Protein AF-A0A9D8J1Y8-F1 (afdb_monomer)

Structure (mmCIF, N/CA/C/O backbone):
data_AF-A0A9D8J1Y8-F1
#
_entry.id   AF-A0A9D8J1Y8-F1
#
loop_
_atom_site.group_PDB
_atom_site.id
_atom_site.type_symbol
_atom_site.label_atom_id
_atom_site.label_alt_id
_atom_site.label_comp_id
_atom_site.label_asym_id
_atom_site.label_entity_id
_atom_site.label_seq_id
_atom_site.pdbx_PDB_ins_code
_atom_site.Cartn_x
_atom_site.Cartn_y
_atom_site.Cartn_z
_atom_site.occupancy
_atom_site.B_iso_or_equiv
_atom_site.auth_seq_id
_atom_site.auth_comp_id
_atom_site.auth_asym_id
_atom_site.auth_atom_id
_atom_site.pdbx_PDB_model_num
ATOM 1 N N . SER A 1 1 ? -25.331 -0.825 5.624 1.00 73.06 1 SER A N 1
ATOM 2 C CA . SER A 1 1 ? -24.932 -0.369 4.277 1.00 73.06 1 SER A CA 1
ATOM 3 C C . SER A 1 1 ? -23.452 -0.044 4.302 1.00 73.06 1 SER A C 1
ATOM 5 O O . SER A 1 1 ? -23.047 0.654 5.220 1.00 73.06 1 SER A O 1
ATOM 7 N N . GLY A 1 2 ? -22.645 -0.593 3.392 1.00 91.50 2 GLY A N 1
ATOM 8 C CA . GLY A 1 2 ? -21.198 -0.334 3.327 1.00 91.50 2 GLY A CA 1
ATOM 9 C C . GLY A 1 2 ? -20.831 0.536 2.124 1.00 91.50 2 GLY A C 1
ATOM 10 O O . GLY A 1 2 ? -21.563 0.546 1.137 1.00 91.50 2 GLY A O 1
ATOM 11 N N . VAL A 1 3 ? -19.707 1.250 2.208 1.00 94.44 3 VAL A N 1
ATOM 12 C CA . VAL A 1 3 ? -19.132 2.054 1.116 1.00 94.44 3 VAL A CA 1
ATOM 13 C C . VAL A 1 3 ? -17.720 1.546 0.841 1.00 94.44 3 VAL A C 1
ATOM 15 O O . VAL A 1 3 ? -16.978 1.254 1.776 1.00 94.44 3 VAL A O 1
ATOM 18 N N . ALA A 1 4 ? -17.351 1.448 -0.435 1.00 94.31 4 ALA A N 1
ATOM 19 C CA . ALA A 1 4 ? -15.981 1.181 -0.855 1.0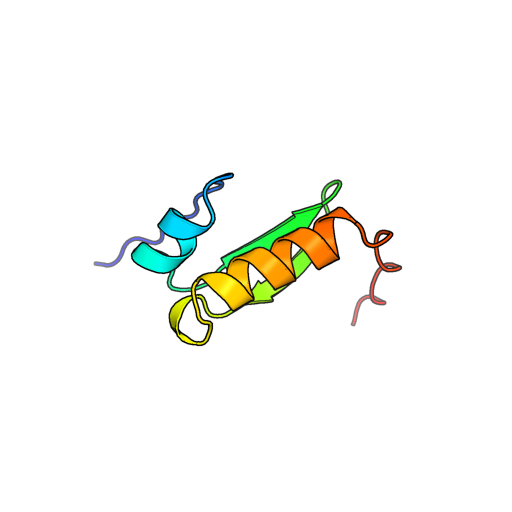0 94.31 4 ALA A CA 1
ATOM 20 C C . ALA A 1 4 ? -15.323 2.485 -1.321 1.00 94.31 4 ALA A C 1
ATOM 22 O O . ALA A 1 4 ? -15.939 3.268 -2.043 1.00 94.31 4 ALA A O 1
ATOM 23 N N . VAL A 1 5 ? -14.070 2.702 -0.920 1.00 92.81 5 VAL A N 1
ATOM 24 C CA . VAL A 1 5 ? -13.282 3.879 -1.300 1.00 92.81 5 VAL A CA 1
ATOM 25 C C . VAL A 1 5 ? -12.084 3.424 -2.121 1.00 92.8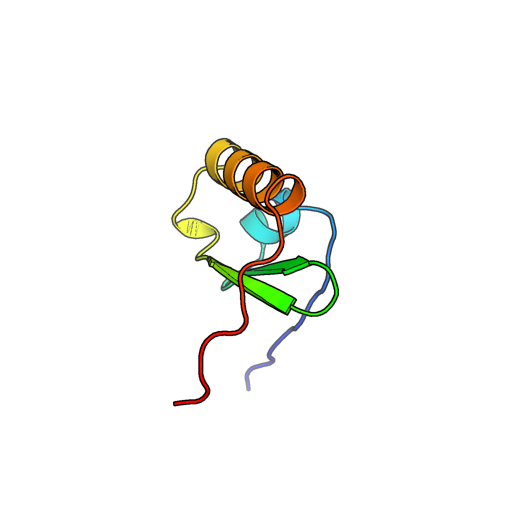1 5 VAL A C 1
ATOM 27 O O . VAL A 1 5 ? -11.324 2.558 -1.691 1.00 92.81 5 VAL A O 1
ATOM 30 N N . LEU A 1 6 ? -11.911 4.031 -3.295 1.00 94.12 6 LEU A N 1
ATOM 31 C CA . LEU A 1 6 ? -10.704 3.916 -4.104 1.00 94.12 6 LEU A CA 1
ATOM 32 C C . LEU A 1 6 ? -9.986 5.265 -4.084 1.00 94.12 6 LEU A C 1
ATOM 34 O O . LEU A 1 6 ? -10.553 6.278 -4.488 1.00 94.12 6 LEU A O 1
ATOM 38 N N . MET A 1 7 ? -8.742 5.268 -3.617 1.00 92.38 7 MET A N 1
ATOM 39 C CA . MET A 1 7 ? -7.898 6.455 -3.534 1.00 92.38 7 MET A CA 1
ATOM 40 C C . MET A 1 7 ? -6.602 6.210 -4.300 1.00 92.38 7 MET A C 1
ATOM 42 O O . MET A 1 7 ? -6.003 5.142 -4.193 1.00 92.38 7 MET A O 1
ATOM 46 N N . ALA A 1 8 ? -6.149 7.227 -5.028 1.00 92.38 8 ALA A N 1
ATOM 47 C CA . ALA A 1 8 ? -4.780 7.315 -5.509 1.00 92.38 8 ALA A CA 1
ATOM 48 C C . ALA A 1 8 ? -4.049 8.371 -4.676 1.00 92.38 8 ALA A C 1
ATOM 50 O O . ALA A 1 8 ? -4.532 9.493 -4.529 1.00 92.38 8 ALA A O 1
ATOM 51 N N . THR A 1 9 ? -2.899 8.011 -4.116 1.00 89.75 9 THR A N 1
ATOM 52 C CA . THR A 1 9 ? -2.061 8.917 -3.328 1.00 89.75 9 THR A CA 1
ATOM 53 C C . THR A 1 9 ? -0.591 8.657 -3.630 1.00 89.75 9 THR A C 1
ATOM 55 O O . THR A 1 9 ? -0.215 7.551 -4.014 1.00 89.75 9 THR A O 1
ATOM 58 N N . HIS A 1 10 ? 0.229 9.690 -3.461 1.00 88.12 10 HIS A N 1
ATOM 59 C CA . HIS A 1 10 ? 1.689 9.591 -3.481 1.00 88.12 10 HIS A CA 1
ATOM 60 C C . HIS A 1 10 ? 2.274 9.413 -2.068 1.00 88.12 10 HIS A C 1
ATOM 62 O O . HIS A 1 10 ? 3.473 9.204 -1.918 1.00 88.12 10 HIS A O 1
ATOM 68 N N . ASP A 1 11 ? 1.433 9.501 -1.036 1.00 88.69 11 ASP A N 1
ATOM 69 C CA . ASP A 1 11 ? 1.821 9.388 0.365 1.00 88.69 11 ASP A CA 1
ATOM 70 C C . ASP A 1 11 ? 1.654 7.939 0.851 1.00 88.69 11 ASP A C 1
ATOM 72 O O . ASP A 1 11 ? 0.542 7.474 1.123 1.00 88.69 11 ASP A O 1
ATOM 76 N N . LEU A 1 12 ? 2.776 7.225 0.958 1.00 85.81 12 LEU A N 1
ATOM 77 C CA . LEU A 1 12 ? 2.832 5.837 1.428 1.00 85.81 12 LEU A CA 1
ATOM 78 C C . LEU A 1 12 ? 2.414 5.686 2.898 1.00 85.81 12 LEU A C 1
ATOM 80 O O . LEU A 1 12 ? 1.856 4.652 3.269 1.00 85.81 12 LEU A O 1
ATOM 84 N N . PHE A 1 13 ? 2.617 6.704 3.735 1.00 86.25 13 PHE A N 1
ATOM 85 C CA . PHE A 1 13 ? 2.224 6.647 5.144 1.00 86.25 13 PHE A CA 1
ATOM 86 C C . PHE A 1 13 ? 0.704 6.684 5.291 1.00 86.25 13 PHE A C 1
ATOM 88 O O . PHE A 1 13 ? 0.144 5.931 6.087 1.00 86.25 13 PHE A O 1
ATOM 95 N N . ARG A 1 14 ? 0.003 7.447 4.446 1.00 87.50 14 ARG A N 1
ATOM 96 C CA . ARG A 1 14 ? -1.473 7.426 4.423 1.00 87.50 14 ARG A CA 1
ATOM 97 C C . ARG A 1 14 ? -2.049 6.093 3.980 1.00 87.50 14 ARG A C 1
ATOM 99 O O . ARG A 1 14 ? -3.080 5.664 4.500 1.00 87.50 14 ARG A O 1
ATOM 106 N N . VAL A 1 15 ? -1.375 5.419 3.051 1.00 89.88 15 VAL A N 1
ATOM 107 C CA . VAL A 1 15 ? -1.738 4.056 2.642 1.00 89.88 15 VAL A CA 1
ATOM 108 C C . VAL A 1 15 ? -1.609 3.092 3.822 1.00 89.88 15 VAL A C 1
ATOM 110 O O . VAL A 1 15 ? -2.472 2.240 4.010 1.00 89.88 15 VAL A O 1
ATOM 113 N N . LYS A 1 16 ? -0.566 3.250 4.641 1.00 87.44 16 LYS A N 1
ATOM 114 C CA . LYS A 1 16 ? -0.343 2.448 5.849 1.00 87.44 16 LYS A CA 1
ATOM 115 C C . LYS A 1 16 ? -1.393 2.694 6.934 1.00 87.44 16 LYS A C 1
ATOM 117 O O . LYS A 1 16 ? -1.830 1.751 7.584 1.00 87.44 16 LYS A O 1
ATOM 122 N N . GLU A 1 17 ? -1.798 3.945 7.114 1.00 89.75 17 GLU A N 1
ATOM 123 C CA . GLU A 1 17 ? -2.736 4.352 8.162 1.00 89.75 17 GLU A CA 1
ATOM 124 C C . GLU A 1 17 ? -4.191 3.969 7.847 1.00 89.75 17 GLU A C 1
ATOM 126 O O . GLU A 1 17 ? -4.945 3.613 8.748 1.00 89.75 17 GLU A O 1
ATOM 131 N N .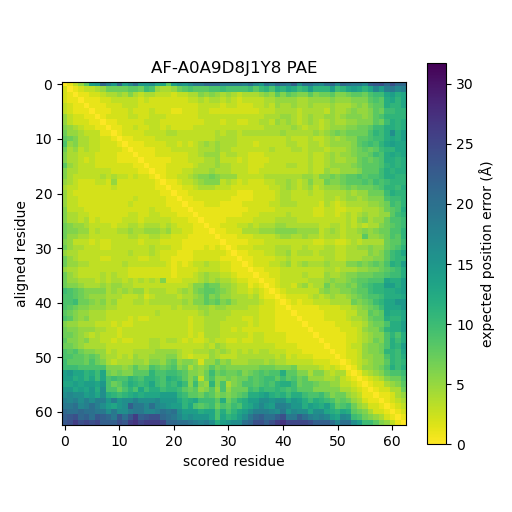 THR A 1 18 ? -4.595 4.019 6.572 1.00 89.00 18 THR A N 1
ATOM 132 C CA . THR A 1 18 ? -6.019 3.916 6.183 1.00 89.00 18 THR A CA 1
ATOM 133 C C . THR A 1 18 ? -6.333 2.795 5.193 1.00 89.00 18 THR A C 1
ATOM 135 O O . THR A 1 18 ? -7.498 2.449 4.990 1.00 89.00 18 THR A O 1
ATOM 138 N N . GLY A 1 19 ? -5.315 2.216 4.555 1.00 89.06 19 GLY A N 1
ATOM 139 C CA . GLY A 1 19 ? -5.487 1.217 3.512 1.00 89.06 19 GLY A CA 1
ATOM 140 C C . GLY A 1 19 ? -5.761 -0.178 4.068 1.00 89.06 19 GLY A C 1
ATOM 141 O O . GLY A 1 19 ? -5.000 -0.704 4.877 1.00 89.06 19 GLY A O 1
ATOM 142 N N . THR A 1 20 ? -6.812 -0.815 3.554 1.00 92.19 20 THR A N 1
ATOM 143 C CA . THR A 1 20 ? -7.073 -2.257 3.728 1.00 92.19 20 THR A CA 1
ATOM 144 C C . THR A 1 20 ? -6.400 -3.101 2.646 1.00 92.19 20 THR A C 1
ATOM 146 O O . THR A 1 20 ? -6.156 -4.289 2.830 1.00 92.19 20 THR A O 1
ATOM 149 N N . ARG A 1 21 ? -6.097 -2.489 1.497 1.00 92.50 21 ARG A N 1
ATOM 150 C CA . ARG A 1 21 ? -5.325 -3.063 0.395 1.00 92.50 21 ARG A CA 1
ATOM 151 C C . ARG A 1 21 ? -4.662 -1.935 -0.377 1.00 92.50 21 ARG A C 1
ATOM 153 O O . ARG A 1 21 ? -5.290 -0.906 -0.616 1.00 92.50 21 ARG A O 1
ATOM 160 N N . ALA A 1 22 ? -3.423 -2.139 -0.804 1.00 92.38 22 ALA A N 1
ATOM 161 C CA . ALA A 1 22 ? -2.698 -1.162 -1.603 1.00 92.38 22 ALA A CA 1
ATOM 162 C C . ALA A 1 22 ? -2.106 -1.781 -2.863 1.00 92.38 22 ALA A C 1
ATOM 164 O O . ALA A 1 22 ? -1.828 -2.978 -2.916 1.00 92.38 22 ALA A O 1
ATOM 165 N N . GLY A 1 23 ? -1.920 -0.948 -3.882 1.00 91.88 23 GLY A N 1
ATOM 166 C CA . GLY A 1 23 ? -1.295 -1.321 -5.140 1.00 91.88 23 GLY A CA 1
ATOM 167 C C . GLY A 1 23 ? -0.219 -0.320 -5.527 1.00 91.88 23 GLY A C 1
ATOM 168 O O . GLY A 1 23 ? -0.432 0.883 -5.403 1.00 91.88 23 GLY A O 1
ATOM 169 N N . ILE A 1 24 ? 0.920 -0.808 -6.017 1.00 90.19 24 ILE A N 1
ATOM 170 C CA . ILE A 1 24 ? 1.960 0.048 -6.598 1.00 90.19 24 ILE A CA 1
ATOM 171 C C . ILE A 1 24 ? 1.791 0.051 -8.105 1.00 90.19 24 ILE A C 1
ATOM 173 O O . ILE A 1 24 ? 1.799 -1.004 -8.743 1.00 90.19 24 ILE A O 1
ATOM 177 N N . MET A 1 25 ? 1.648 1.246 -8.669 1.00 89.88 25 MET A N 1
ATOM 178 C CA . MET A 1 25 ? 1.448 1.441 -10.098 1.00 89.88 25 MET A CA 1
ATOM 179 C C . MET A 1 25 ? 2.615 2.202 -10.724 1.00 89.88 25 MET A C 1
ATOM 181 O O . MET A 1 25 ? 3.145 3.136 -10.131 1.00 89.88 25 MET A O 1
ATOM 185 N N . LYS A 1 26 ? 2.986 1.832 -11.952 1.00 88.12 26 LYS A N 1
ATOM 186 C CA . LYS A 1 26 ? 4.015 2.512 -12.751 1.00 88.12 26 LYS A CA 1
ATOM 187 C C . LYS A 1 26 ? 3.673 2.422 -14.235 1.00 88.12 26 LYS A C 1
ATOM 189 O O . LYS A 1 26 ? 3.325 1.347 -14.712 1.00 88.12 26 LYS A O 1
ATOM 194 N N . GLN A 1 27 ? 3.741 3.551 -14.948 1.00 88.81 27 GLN A N 1
ATOM 195 C CA . GLN A 1 27 ? 3.390 3.688 -16.378 1.00 88.81 27 GLN A CA 1
ATOM 196 C C . GLN A 1 27 ? 2.105 2.925 -16.769 1.00 88.81 27 GLN A C 1
ATOM 198 O O . GLN A 1 27 ? 2.086 2.131 -17.706 1.00 88.81 27 GLN A O 1
ATOM 203 N N . GLY A 1 28 ? 1.027 3.122 -16.003 1.00 89.19 28 GLY A N 1
ATOM 204 C CA . GLY A 1 28 ? -0.276 2.509 -16.284 1.00 89.19 28 GLY A CA 1
ATOM 205 C C . GLY A 1 28 ? -0.401 1.0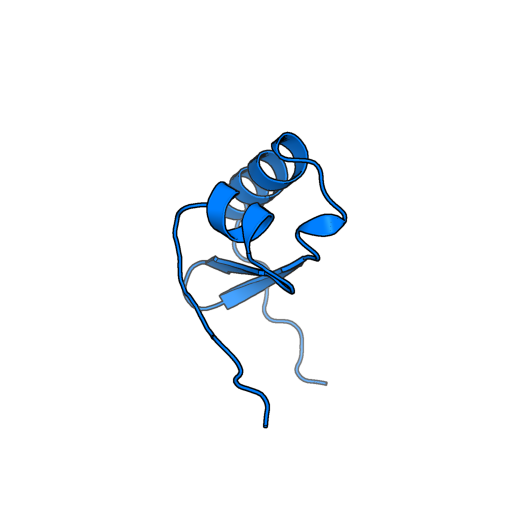23 -15.930 1.00 89.19 28 GLY A C 1
ATOM 206 O O . GLY A 1 28 ? -1.413 0.412 -16.263 1.00 89.19 28 GLY A O 1
ATOM 207 N N . ARG A 1 29 ? 0.583 0.422 -15.249 1.00 88.81 29 ARG A N 1
ATOM 208 C CA . ARG A 1 29 ? 0.541 -0.985 -14.825 1.00 88.81 29 ARG A CA 1
ATOM 209 C C . ARG A 1 29 ? 0.554 -1.123 -13.314 1.00 88.81 29 ARG A C 1
ATOM 211 O O . ARG A 1 29 ? 1.366 -0.490 -12.646 1.00 88.81 29 ARG A O 1
ATOM 218 N N . LEU A 1 30 ? -0.310 -1.994 -12.795 1.00 89.56 30 LEU A N 1
ATOM 219 C CA . LEU A 1 30 ? -0.278 -2.448 -11.408 1.00 89.56 30 LEU A CA 1
ATOM 220 C C . LEU A 1 30 ? 0.830 -3.493 -11.260 1.00 89.56 30 LEU A C 1
ATOM 222 O O . LEU A 1 30 ? 0.714 -4.605 -11.776 1.00 89.56 30 LEU A O 1
ATOM 226 N N . LEU A 1 31 ? 1.917 -3.111 -10.599 1.00 88.62 31 LEU A N 1
ATOM 227 C CA . LEU A 1 31 ? 3.103 -3.948 -10.456 1.00 88.62 31 LEU A CA 1
ATOM 228 C C . LEU A 1 31 ? 2.933 -4.979 -9.343 1.00 88.62 31 LEU A C 1
ATOM 230 O O . LEU A 1 31 ? 3.268 -6.146 -9.524 1.00 88.62 31 LEU A O 1
ATOM 234 N N . THR A 1 32 ? 2.376 -4.554 -8.211 1.00 87.75 32 THR A N 1
ATOM 235 C CA . THR A 1 32 ? 2.133 -5.422 -7.060 1.00 87.75 32 THR A CA 1
ATOM 236 C C . THR A 1 32 ? 0.940 -4.936 -6.248 1.00 87.75 32 THR A C 1
ATOM 238 O O . THR A 1 32 ? 0.573 -3.759 -6.311 1.00 87.75 32 THR A O 1
ATOM 241 N N . THR A 1 33 ? 0.347 -5.845 -5.477 1.00 91.69 33 THR A N 1
ATOM 242 C CA . THR A 1 33 ? -0.618 -5.524 -4.425 1.00 91.69 33 THR A CA 1
ATOM 243 C C . THR A 1 33 ? -0.100 -6.012 -3.091 1.00 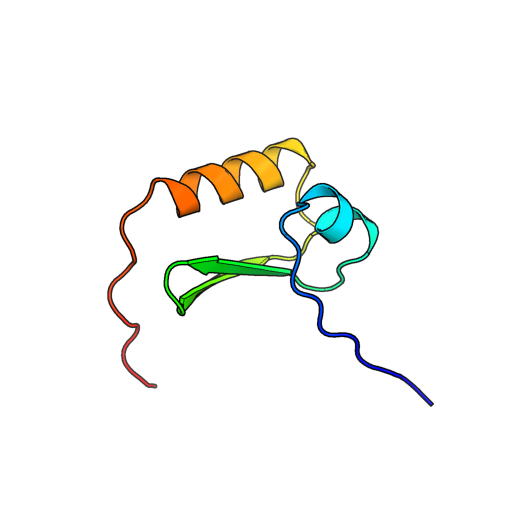91.69 33 THR A C 1
ATOM 245 O O . THR A 1 33 ? 0.388 -7.135 -2.999 1.00 91.69 33 THR A O 1
ATOM 248 N N . ILE A 1 34 ? -0.262 -5.188 -2.068 1.00 90.00 34 ILE A N 1
ATOM 249 C CA . ILE A 1 34 ? 0.248 -5.431 -0.724 1.00 90.00 34 ILE A CA 1
ATOM 250 C C . ILE A 1 34 ? -0.859 -5.226 0.306 1.00 90.00 34 ILE A C 1
ATOM 252 O O . ILE A 1 34 ? -1.797 -4.450 0.088 1.00 90.00 34 ILE A O 1
ATOM 256 N N . ASP A 1 35 ? -0.721 -5.928 1.425 1.00 91.69 35 ASP A N 1
ATOM 257 C CA . ASP A 1 35 ? -1.431 -5.630 2.661 1.00 91.69 35 ASP A CA 1
ATOM 258 C C . ASP A 1 35 ? -0.604 -4.593 3.442 1.00 91.69 35 ASP A C 1
ATOM 260 O O . ASP A 1 35 ? 0.501 -4.916 3.893 1.00 91.69 35 ASP A O 1
ATOM 264 N N . PRO A 1 36 ? -1.085 -3.344 3.587 1.00 87.94 36 PRO A N 1
ATOM 265 C CA . PRO A 1 36 ? -0.348 -2.317 4.310 1.00 87.94 36 PRO A CA 1
ATOM 266 C C . PRO A 1 36 ? -0.099 -2.693 5.774 1.00 87.94 36 PRO A C 1
ATOM 268 O O . PRO A 1 36 ? 0.940 -2.316 6.313 1.00 87.94 36 PRO A O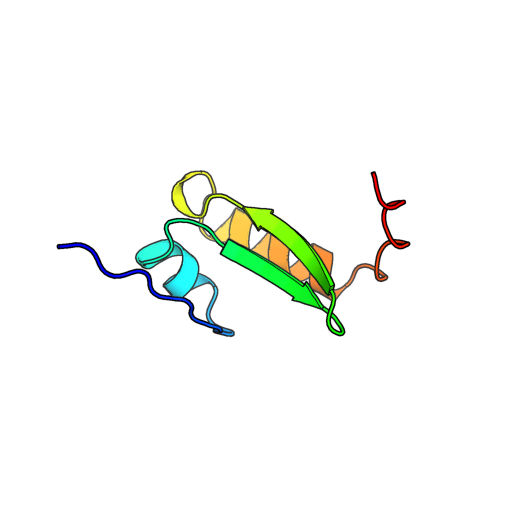 1
ATOM 271 N N . GLN A 1 37 ? -0.999 -3.454 6.407 1.00 87.94 37 GLN A N 1
ATOM 272 C CA . GLN A 1 37 ? -0.901 -3.825 7.823 1.00 87.94 37 GLN A CA 1
ATOM 273 C C . GLN A 1 37 ? 0.160 -4.903 8.081 1.00 87.94 37 GLN A C 1
ATOM 275 O O . GLN A 1 37 ? 0.674 -5.005 9.191 1.00 87.94 37 GLN A O 1
ATOM 280 N N . ALA A 1 38 ? 0.529 -5.675 7.056 1.00 87.56 38 ALA A N 1
ATOM 281 C CA . ALA A 1 38 ? 1.518 -6.747 7.158 1.00 87.56 38 ALA A CA 1
ATOM 282 C C . ALA A 1 38 ? 2.979 -6.274 7.022 1.00 87.56 38 ALA A C 1
ATOM 284 O O . ALA A 1 38 ? 3.900 -7.062 7.222 1.00 87.56 38 ALA A O 1
ATOM 285 N N . LEU A 1 39 ? 3.212 -5.010 6.661 1.00 84.50 39 LEU A N 1
ATOM 286 C CA . LEU A 1 39 ? 4.552 -4.449 6.448 1.00 84.50 39 LEU A CA 1
ATOM 287 C C . LEU A 1 39 ? 4.930 -3.503 7.592 1.00 84.50 39 LEU A C 1
ATOM 289 O O . LEU A 1 39 ? 4.050 -2.952 8.246 1.00 84.50 39 LEU A O 1
ATOM 293 N N . SER A 1 40 ? 6.216 -3.218 7.818 1.00 87.25 40 SER A N 1
ATOM 294 C CA . SER A 1 40 ? 6.626 -2.030 8.589 1.00 87.25 40 SER A CA 1
ATOM 295 C C . SER A 1 40 ? 6.581 -0.764 7.715 1.00 87.25 40 SER A C 1
ATOM 297 O O . SER A 1 40 ? 6.309 -0.833 6.515 1.00 87.25 40 SER A O 1
ATOM 299 N N . GLY A 1 41 ? 6.734 0.428 8.307 1.00 84.25 41 GLY A N 1
ATOM 300 C CA . GLY A 1 41 ? 6.832 1.671 7.522 1.00 84.25 41 GLY A CA 1
ATOM 301 C C . GLY A 1 41 ? 8.059 1.666 6.603 1.00 84.25 41 GLY A C 1
ATOM 302 O O . GLY A 1 41 ? 7.946 1.981 5.422 1.00 84.25 41 GLY A O 1
ATOM 303 N N . ALA A 1 42 ? 9.194 1.199 7.130 1.00 87.50 42 ALA A N 1
ATOM 304 C CA . ALA A 1 42 ? 10.442 1.076 6.386 1.00 87.50 42 ALA A CA 1
ATOM 305 C C . ALA A 1 42 ? 10.348 0.049 5.244 1.00 87.50 42 ALA A C 1
ATOM 307 O O . ALA A 1 42 ? 10.843 0.304 4.148 1.00 87.50 42 ALA A O 1
ATOM 308 N N . ASP A 1 43 ? 9.670 -1.085 5.458 1.00 86.88 43 ASP A N 1
ATOM 309 C CA . ASP A 1 43 ? 9.487 -2.092 4.402 1.00 86.88 43 ASP A CA 1
ATOM 310 C C . ASP A 1 43 ? 8.635 -1.564 3.250 1.00 86.88 43 ASP A C 1
ATOM 312 O O . ASP A 1 43 ? 8.914 -1.851 2.086 1.00 86.88 43 ASP A O 1
ATOM 316 N N . LEU A 1 44 ? 7.604 -0.779 3.572 1.00 85.38 44 LEU A N 1
ATOM 317 C CA . LEU A 1 44 ? 6.726 -0.170 2.581 1.00 85.38 44 LEU A CA 1
ATOM 318 C C . LEU A 1 44 ? 7.481 0.845 1.712 1.00 85.38 44 LEU A C 1
ATOM 320 O O . LEU A 1 44 ? 7.345 0.830 0.489 1.00 85.38 44 LEU A O 1
ATOM 324 N N . GLU A 1 45 ? 8.303 1.691 2.333 1.00 87.06 45 GLU A N 1
ATOM 325 C CA . GLU A 1 45 ? 9.164 2.645 1.629 1.00 87.06 45 GLU A CA 1
ATOM 326 C C . GLU A 1 45 ? 10.201 1.931 0.752 1.00 87.06 45 GLU A C 1
ATOM 328 O O . GLU A 1 45 ? 10.336 2.250 -0.432 1.00 87.06 45 GLU A O 1
ATOM 333 N N . ARG A 1 46 ? 10.877 0.907 1.293 1.00 88.56 46 ARG A N 1
ATOM 334 C CA . ARG A 1 46 ? 11.846 0.096 0.544 1.00 88.56 46 ARG A CA 1
ATOM 335 C C . ARG A 1 46 ? 11.209 -0.527 -0.693 1.00 88.56 46 ARG A C 1
ATOM 337 O O . ARG A 1 46 ? 11.723 -0.376 -1.799 1.00 88.56 46 ARG A O 1
ATOM 344 N N . LEU A 1 47 ? 10.067 -1.185 -0.512 1.00 86.19 47 LEU A N 1
ATOM 345 C CA . LEU A 1 47 ? 9.349 -1.859 -1.587 1.00 86.19 47 LEU A CA 1
ATOM 346 C C . LEU A 1 47 ? 8.870 -0.860 -2.650 1.00 86.19 47 LEU A C 1
ATOM 348 O O . LEU A 1 47 ? 8.922 -1.158 -3.842 1.00 86.19 47 LEU A O 1
ATOM 352 N N . TYR A 1 48 ? 8.464 0.346 -2.259 1.00 85.44 48 TYR A N 1
ATOM 353 C CA . TYR A 1 48 ? 8.153 1.411 -3.211 1.00 85.44 48 TYR A CA 1
ATOM 354 C C . TYR A 1 48 ? 9.366 1.833 -4.047 1.00 85.44 48 TYR A C 1
ATOM 356 O O . TYR A 1 48 ? 9.284 1.846 -5.279 1.00 85.44 48 TYR A O 1
ATOM 364 N N . LEU A 1 49 ? 10.497 2.129 -3.403 1.00 87.44 49 LEU A N 1
ATOM 365 C CA . LEU A 1 49 ? 11.722 2.550 -4.089 1.00 87.44 49 LEU A CA 1
ATOM 366 C C . LEU A 1 49 ? 12.231 1.479 -5.062 1.00 87.44 49 LEU A C 1
ATOM 368 O O . LEU A 1 49 ? 12.611 1.799 -6.189 1.00 87.44 49 LEU A O 1
ATOM 372 N N . GLU A 1 50 ? 12.159 0.205 -4.674 1.00 87.56 50 GLU A N 1
ATOM 373 C CA . GLU A 1 50 ? 12.498 -0.928 -5.542 1.00 87.56 50 GLU A CA 1
ATOM 374 C C . GLU A 1 50 ? 11.677 -0.924 -6.836 1.00 87.56 50 GLU A C 1
ATOM 376 O O . GLU A 1 50 ? 12.238 -1.019 -7.927 1.00 87.56 50 GLU A O 1
ATOM 381 N N . HIS A 1 51 ? 10.360 -0.733 -6.751 1.00 84.19 51 HIS A N 1
ATOM 382 C CA . HIS A 1 51 ? 9.493 -0.692 -7.933 1.00 84.19 51 HIS A CA 1
ATOM 383 C C 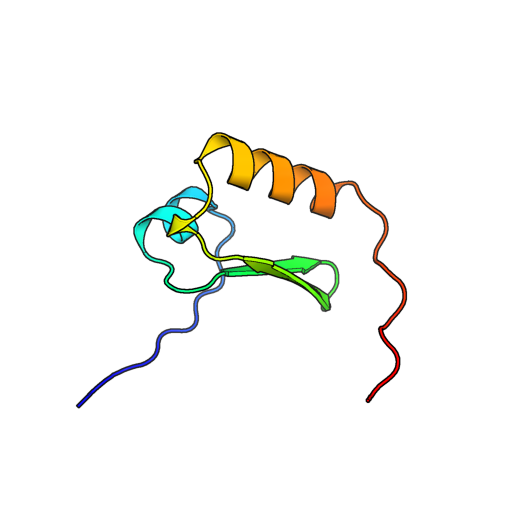. HIS A 1 51 ? 9.709 0.567 -8.789 1.00 84.19 51 HIS A C 1
ATOM 385 O O . HIS A 1 51 ? 9.602 0.530 -10.022 1.00 84.19 51 HIS A O 1
ATOM 391 N N . MET A 1 52 ? 10.035 1.698 -8.164 1.00 84.12 52 MET A N 1
ATOM 392 C CA . MET A 1 52 ? 10.302 2.945 -8.883 1.00 84.12 52 MET A CA 1
ATOM 393 C C . MET A 1 52 ? 11.630 2.911 -9.640 1.00 84.12 52 MET A C 1
ATOM 395 O O . MET A 1 52 ? 11.707 3.472 -10.736 1.00 84.12 52 MET A O 1
ATOM 399 N N . HIS A 1 53 ? 12.625 2.175 -9.150 1.00 86.06 53 HIS A N 1
ATOM 400 C CA . HIS A 1 53 ? 13.905 1.989 -9.839 1.00 86.06 53 HIS A CA 1
ATOM 401 C C . HIS A 1 53 ? 13.925 0.782 -10.788 1.00 86.06 53 HIS A C 1
ATOM 403 O O . HIS A 1 53 ? 14.655 0.801 -11.777 1.00 86.06 53 HIS A O 1
ATOM 409 N N . ALA A 1 54 ? 13.101 -0.241 -10.552 1.00 81.00 54 ALA A N 1
ATOM 410 C CA . ALA A 1 54 ? 13.057 -1.421 -11.408 1.00 81.00 54 ALA A CA 1
ATOM 411 C C . ALA A 1 54 ? 12.451 -1.123 -12.796 1.00 81.00 54 ALA A C 1
ATOM 413 O O . ALA A 1 54 ? 11.498 -0.342 -12.913 1.00 81.00 54 ALA A O 1
ATOM 414 N N . PRO A 1 55 ? 12.943 -1.759 -13.873 1.00 78.38 55 PRO A N 1
ATOM 415 C CA . PRO A 1 55 ? 12.254 -1.745 -15.157 1.00 78.38 55 PRO A CA 1
ATOM 416 C C . PRO A 1 55 ? 10.865 -2.381 -15.024 1.00 78.38 55 P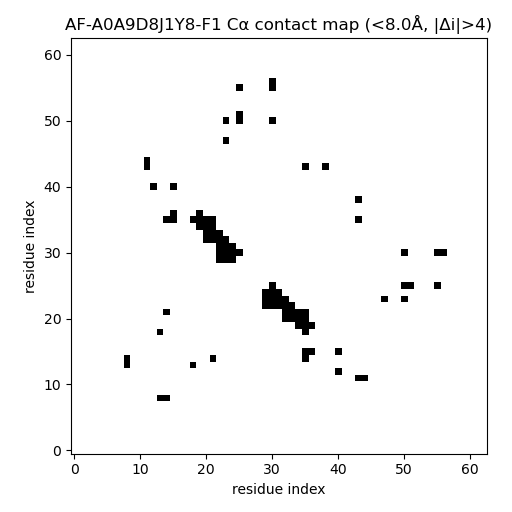RO A C 1
ATOM 418 O O . PRO A 1 55 ? 10.621 -3.223 -14.159 1.00 78.38 55 PRO A O 1
ATOM 421 N N . ILE A 1 56 ? 9.932 -1.971 -15.883 1.00 76.88 56 ILE A N 1
ATOM 422 C CA . ILE A 1 56 ? 8.578 -2.522 -15.847 1.00 76.88 56 ILE A CA 1
ATOM 423 C C . ILE A 1 56 ? 8.609 -3.996 -16.265 1.00 76.88 56 ILE A C 1
ATOM 425 O O . ILE A 1 56 ? 9.110 -4.297 -17.351 1.00 76.88 56 ILE A O 1
ATOM 429 N N . PRO A 1 57 ? 8.049 -4.913 -15.453 1.00 74.88 57 PRO A N 1
ATOM 430 C CA . PRO A 1 57 ? 7.983 -6.319 -15.805 1.00 74.88 57 PRO A CA 1
ATOM 431 C C . PRO A 1 57 ? 7.133 -6.533 -17.063 1.00 74.88 57 PRO A C 1
ATOM 433 O O . PRO A 1 57 ? 6.121 -5.854 -17.297 1.00 74.88 57 PRO A O 1
ATOM 436 N N . ALA A 1 58 ? 7.549 -7.513 -17.869 1.00 77.50 58 ALA A N 1
ATOM 437 C CA . ALA A 1 58 ? 6.797 -7.965 -19.032 1.00 77.50 58 ALA A CA 1
ATOM 438 C C . ALA A 1 58 ? 5.344 -8.299 -18.633 1.00 77.50 58 ALA A C 1
ATOM 440 O O . ALA A 1 58 ? 5.097 -8.735 -17.504 1.00 77.50 58 ALA A O 1
ATOM 441 N N . PRO A 1 59 ? 4.358 -8.052 -19.517 1.00 76.06 59 PRO A N 1
ATOM 442 C CA . PRO A 1 59 ? 2.966 -8.364 -19.208 1.00 76.06 59 PRO A CA 1
ATOM 443 C C . PRO A 1 59 ? 2.831 -9.846 -18.832 1.00 76.06 59 PRO A C 1
ATOM 445 O O . PRO A 1 59 ? 3.364 -10.708 -19.531 1.00 76.06 59 PRO A O 1
ATOM 448 N N . ARG A 1 60 ? 2.120 -10.144 -17.735 1.00 73.12 60 ARG A N 1
ATOM 449 C CA . ARG A 1 60 ? 1.724 -11.529 -17.453 1.00 73.12 60 ARG A CA 1
ATOM 450 C C . ARG A 1 60 ? 0.814 -12.005 -18.593 1.00 73.12 60 ARG A C 1
ATOM 452 O O . ARG A 1 60 ? -0.059 -11.226 -18.990 1.00 73.12 60 ARG A O 1
ATOM 459 N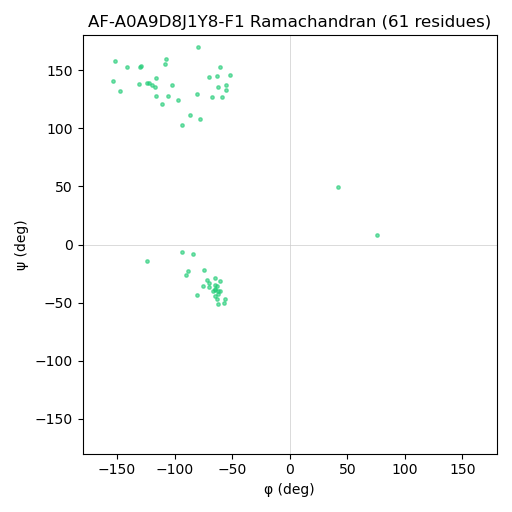 N . PRO A 1 61 ? 1.001 -13.230 -19.119 1.00 68.88 61 PRO A N 1
ATOM 460 C CA . PRO A 1 61 ? 0.065 -13.789 -20.083 1.00 68.88 61 PRO A CA 1
ATOM 461 C C . PRO A 1 61 ? -1.336 -13.772 -19.468 1.00 68.88 61 PRO A C 1
ATOM 463 O O . PRO A 1 61 ? -1.494 -14.045 -18.274 1.00 68.88 61 PRO A O 1
ATOM 466 N N . ALA A 1 62 ? -2.330 -13.377 -20.265 1.00 73.06 62 ALA A N 1
ATOM 467 C CA . ALA A 1 62 ? -3.720 -13.496 -19.856 1.00 73.06 62 ALA A CA 1
ATOM 468 C C . ALA A 1 62 ? -3.995 -14.979 -19.563 1.00 73.06 62 ALA A C 1
ATOM 470 O O . ALA A 1 62 ? -3.631 -15.832 -20.374 1.00 73.06 62 ALA A O 1
ATOM 471 N N . ALA A 1 63 ? -4.532 -15.251 -18.373 1.00 60.22 63 ALA A N 1
ATOM 472 C CA . ALA A 1 63 ? -5.009 -16.577 -17.997 1.00 60.22 63 ALA A CA 1
ATOM 473 C C . ALA A 1 63 ? -6.256 -16.945 -18.807 1.00 60.22 63 ALA A C 1
ATOM 475 O O . ALA A 1 63 ? -7.030 -16.011 -19.127 1.00 60.22 63 ALA A O 1
#

Radius of gyration: 12.96 Å; Cα contacts (8 Å, |Δi|>4): 46; chains: 1; bounding box: 39×26×29 Å

Mean predicted aligned error: 5.49 Å

Foldseek 3Di:
DDDDDDDDDPDLVVCLVDNCKDFQDDPHDGQDIDGSPPDDPVRSVVVNVCVVPDDRDDDDPDD

Secondary structure (DSSP, 8-state):
---------S-HHHHHHH-SSEEEEETTEEEEEE-GGGS-HHHHHHHHHHHHHSPPPPPPPP-

Nearest PDB structures (foldseek):
  8dne-assembly1_A  TM=7.744E-01  e=4.122E-01  Aquifex aeolicus VF5
  2qi9-assembly1_D  TM=6.225E-01  e=2.003E+00  Escherichia coli

Sequence (63 aa):
SGVAVLMATHDLFRVKETGTRAGIMKQGRLLTTIDPQALSGADLERLYLEHMHAPIPAPRPAA

pLDDT: mean 86.27, std 6.57, range [60.22, 94.44]

Solvent-accessible surface area (backbone atoms only — not comparable to full-atom values): 4346 Å² total; per-residue (Å²): 142,90,84,88,86,89,82,87,78,92,53,66,66,58,42,48,77,72,35,85,63,45,71,48,70,58,97,93,37,79,77,48,75,46,54,37,79,82,47,56,75,67,53,51,53,50,56,49,53,51,61,74,70,45,79,82,76,76,81,76,78,84,127